Protein AF-A0A844EI24-F1 (afdb_monomer)

Structure (mmCIF, N/CA/C/O backbone):
data_AF-A0A844EI24-F1
#
_entry.id   AF-A0A844EI24-F1
#
loop_
_atom_site.group_PDB
_atom_site.id
_atom_site.type_symbol
_atom_site.label_atom_id
_atom_site.label_alt_id
_atom_site.label_comp_id
_atom_site.label_asym_id
_atom_site.label_entity_id
_atom_site.label_seq_id
_atom_site.pdbx_PDB_ins_code
_atom_site.Cartn_x
_atom_site.Cartn_y
_atom_site.Cartn_z
_atom_site.occupancy
_atom_site.B_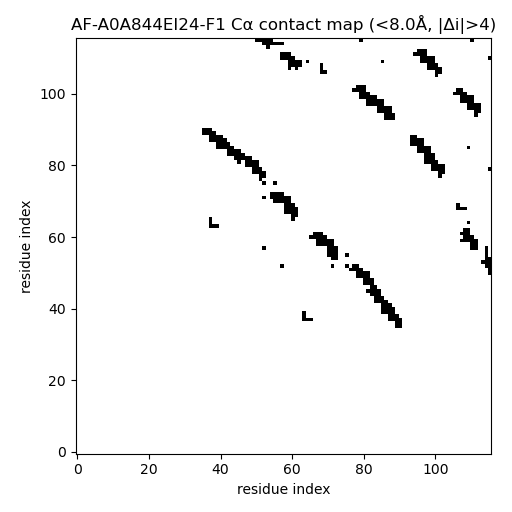iso_or_equiv
_atom_site.auth_seq_id
_atom_site.auth_comp_id
_atom_site.auth_asym_id
_atom_site.auth_atom_id
_atom_site.pdbx_PDB_model_num
ATOM 1 N N . MET A 1 1 ? 7.671 29.089 15.399 1.00 37.44 1 MET A N 1
ATOM 2 C CA . MET A 1 1 ? 7.236 27.784 14.845 1.00 37.44 1 MET A CA 1
ATOM 3 C C . MET A 1 1 ? 7.938 26.678 15.616 1.00 37.44 1 MET A C 1
ATOM 5 O O . MET A 1 1 ? 9.083 26.862 15.999 1.00 37.44 1 MET A O 1
ATOM 9 N N . LYS A 1 2 ? 7.191 25.633 15.980 1.00 35.28 2 LYS A N 1
ATOM 10 C CA . LYS A 1 2 ? 7.447 24.755 17.131 1.00 35.28 2 LYS A CA 1
ATOM 11 C C . LYS A 1 2 ? 8.621 23.788 16.916 1.00 35.28 2 LYS A C 1
ATOM 13 O O . LYS A 1 2 ? 8.745 23.168 15.867 1.00 35.28 2 LYS A O 1
ATOM 18 N N . LEU A 1 3 ? 9.436 23.710 17.966 1.00 32.59 3 LEU A N 1
ATOM 19 C CA . LEU A 1 3 ? 10.678 22.970 18.157 1.00 32.59 3 LEU A CA 1
ATOM 20 C C . LEU A 1 3 ? 10.366 21.569 18.713 1.00 32.59 3 LEU A C 1
ATOM 22 O O . LEU A 1 3 ? 9.876 21.459 19.833 1.00 32.59 3 LEU A O 1
ATOM 26 N N . ASN A 1 4 ? 10.666 20.506 17.961 1.00 43.28 4 ASN A N 1
ATOM 27 C CA . ASN A 1 4 ? 10.539 19.118 18.422 1.00 43.28 4 ASN A CA 1
ATOM 28 C C . ASN A 1 4 ? 11.916 18.448 18.462 1.00 43.28 4 ASN A C 1
ATOM 30 O O . ASN A 1 4 ? 12.310 17.762 17.522 1.00 43.28 4 ASN A O 1
ATOM 34 N N . GLN A 1 5 ? 12.628 18.619 19.574 1.00 37.06 5 GLN A N 1
ATOM 35 C CA . GLN A 1 5 ? 13.801 17.812 19.900 1.00 37.06 5 GLN A CA 1
ATOM 36 C C . GLN A 1 5 ? 13.962 17.729 21.420 1.00 37.06 5 GLN A C 1
ATOM 38 O O . GLN A 1 5 ? 14.692 18.509 22.012 1.00 37.06 5 GLN A O 1
ATOM 43 N N . PHE A 1 6 ? 13.295 16.768 22.057 1.00 37.06 6 PHE A N 1
ATOM 44 C CA . PHE A 1 6 ? 13.618 16.364 23.428 1.00 37.06 6 PHE A CA 1
ATOM 45 C C . PHE A 1 6 ? 13.577 14.843 23.542 1.00 37.06 6 PHE A C 1
ATOM 47 O O . PHE A 1 6 ? 12.695 14.240 24.139 1.00 37.06 6 PHE A O 1
ATOM 54 N N . LEU A 1 7 ? 14.585 14.235 22.919 1.00 44.44 7 LEU A N 1
ATOM 55 C CA . LEU A 1 7 ? 15.102 12.923 23.270 1.00 44.44 7 LEU A CA 1
ATOM 56 C C . LEU A 1 7 ? 16.398 13.155 24.051 1.00 44.44 7 LEU A C 1
ATOM 58 O O . LEU A 1 7 ? 17.469 13.073 23.458 1.00 44.44 7 LEU A O 1
ATOM 62 N N . ARG A 1 8 ? 16.316 13.511 25.339 1.00 36.62 8 ARG A N 1
ATOM 63 C CA . ARG A 1 8 ? 17.463 13.457 26.262 1.00 36.62 8 ARG A CA 1
ATOM 64 C C . ARG A 1 8 ? 17.000 13.152 27.680 1.00 36.62 8 ARG A C 1
ATOM 66 O O . ARG A 1 8 ? 16.613 14.027 28.441 1.00 36.62 8 ARG A O 1
ATOM 73 N N . THR A 1 9 ? 17.067 11.867 27.988 1.00 46.75 9 THR A N 1
ATOM 74 C CA . THR A 1 9 ? 17.397 11.301 29.292 1.00 46.75 9 THR A CA 1
ATOM 75 C C . THR A 1 9 ? 18.490 12.116 29.996 1.00 46.75 9 THR A C 1
ATOM 77 O O . THR A 1 9 ? 19.570 12.273 29.434 1.00 46.75 9 THR A O 1
ATOM 80 N N . ALA A 1 10 ? 18.228 12.597 31.210 1.00 42.69 10 ALA A N 1
ATOM 81 C CA . ALA A 1 10 ? 19.219 12.928 32.244 1.00 42.69 10 ALA A CA 1
ATOM 82 C C . ALA A 1 10 ? 18.420 13.232 33.523 1.00 42.69 10 ALA A C 1
ATOM 84 O O . ALA A 1 10 ? 17.567 14.109 33.516 1.00 42.69 1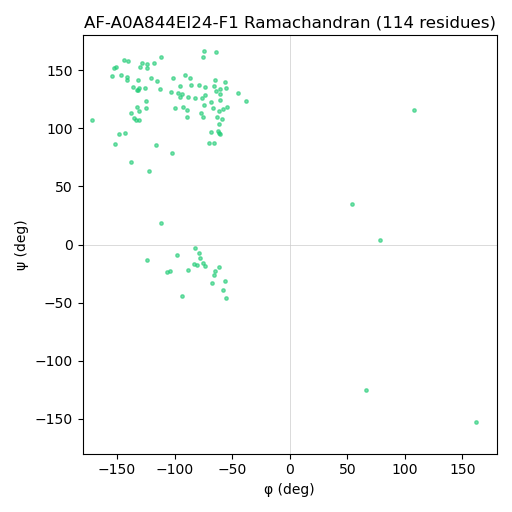0 ALA A O 1
ATOM 85 N N . LEU A 1 11 ? 18.426 12.359 34.523 1.00 39.97 11 LEU A N 1
ATOM 86 C CA . LEU A 1 11 ? 19.465 12.139 35.533 1.00 39.97 11 LEU A CA 1
ATOM 87 C C . LEU A 1 11 ? 18.957 12.688 36.872 1.00 39.97 11 LEU A C 1
ATOM 89 O O . LEU A 1 11 ? 18.679 13.869 37.040 1.00 39.97 11 LEU A O 1
ATOM 93 N N . VAL A 1 12 ? 18.802 11.734 37.781 1.00 47.00 12 VAL A N 1
ATOM 94 C CA . VAL A 1 12 ? 18.502 11.833 39.205 1.00 47.00 12 VAL A CA 1
ATOM 95 C C . VAL A 1 12 ? 19.352 12.906 39.889 1.00 47.00 12 VAL A C 1
ATOM 97 O O . VAL A 1 12 ? 20.575 12.871 39.800 1.00 47.00 12 VAL A O 1
ATOM 100 N N . ALA A 1 13 ? 18.704 13.786 40.652 1.00 42.50 13 ALA A N 1
ATOM 101 C CA . ALA A 1 13 ? 19.335 14.537 41.731 1.00 42.50 13 ALA A CA 1
ATOM 102 C C . ALA A 1 13 ? 18.460 14.410 42.986 1.00 42.50 13 ALA A C 1
ATOM 104 O O . ALA A 1 13 ? 17.362 14.958 43.064 1.00 42.50 13 ALA A O 1
ATOM 105 N N . CYS A 1 14 ? 18.950 13.620 43.941 1.00 37.16 14 CYS A N 1
ATOM 106 C CA . CYS A 1 14 ? 18.413 13.499 45.288 1.00 37.16 14 CYS A CA 1
ATOM 107 C C . CYS A 1 14 ? 18.652 14.803 46.062 1.00 37.16 14 CYS A C 1
ATOM 109 O O . CYS A 1 14 ? 19.799 15.192 46.262 1.00 37.16 14 CYS A O 1
ATOM 111 N N . ALA A 1 15 ? 17.588 15.421 46.569 1.00 48.22 15 ALA A N 1
ATOM 112 C CA . ALA A 1 15 ? 17.660 16.347 47.694 1.00 48.22 15 ALA A CA 1
ATOM 113 C C . ALA A 1 15 ? 16.475 16.055 48.620 1.00 48.22 15 ALA A C 1
ATOM 115 O O . ALA A 1 15 ? 15.314 16.186 48.236 1.00 48.22 15 ALA A O 1
ATOM 116 N N . ALA A 1 16 ? 16.794 15.562 49.814 1.00 47.03 16 ALA A N 1
ATOM 117 C CA . ALA A 1 16 ? 15.846 15.174 50.841 1.00 47.03 16 ALA A CA 1
ATOM 118 C C . ALA A 1 16 ? 15.217 16.407 51.502 1.00 47.03 16 ALA A C 1
ATOM 120 O O . ALA A 1 16 ? 15.935 17.261 52.017 1.00 47.03 16 ALA A O 1
ATOM 121 N N . VAL A 1 17 ? 13.886 16.442 51.573 1.00 51.22 17 VAL A N 1
ATOM 122 C CA . VAL A 1 17 ? 13.157 17.188 52.604 1.00 51.22 17 VAL A CA 1
ATOM 123 C C . VAL A 1 17 ? 12.045 16.278 53.119 1.00 51.22 17 VAL A C 1
ATOM 125 O O . VAL A 1 17 ? 11.084 15.978 52.414 1.00 51.22 17 VAL A O 1
ATOM 128 N N . PHE A 1 18 ? 12.211 15.795 54.350 1.00 45.31 18 PHE A N 1
ATOM 129 C CA . PHE A 1 18 ? 11.176 15.090 55.097 1.00 45.31 18 PHE A CA 1
ATOM 130 C C . PHE A 1 18 ? 10.040 16.069 55.414 1.00 45.31 18 PHE A C 1
ATOM 132 O O . PHE A 1 18 ? 10.235 17.028 56.155 1.00 45.31 18 PHE A O 1
ATOM 139 N N . THR A 1 19 ? 8.844 15.805 54.895 1.00 47.47 19 THR A N 1
ATOM 140 C CA . THR A 1 19 ? 7.589 16.337 55.441 1.00 47.47 19 THR A CA 1
ATOM 141 C C . THR A 1 19 ? 6.594 15.187 55.547 1.00 47.47 19 THR A C 1
ATOM 143 O O . THR A 1 19 ? 6.265 14.525 54.566 1.00 47.47 19 THR A O 1
ATOM 146 N N . ILE A 1 20 ? 6.169 14.902 56.778 1.00 49.72 20 ILE A N 1
ATOM 147 C CA . ILE A 1 20 ? 5.126 13.926 57.088 1.00 49.72 20 ILE A CA 1
ATOM 148 C C . ILE A 1 20 ?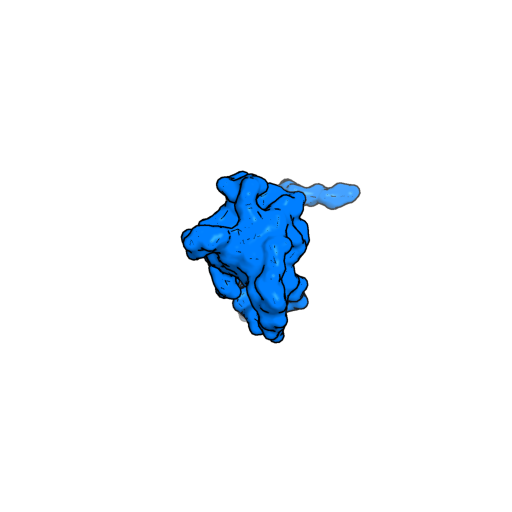 3.796 14.581 56.713 1.00 49.72 20 ILE A C 1
ATOM 150 O O . ILE A 1 20 ? 3.363 15.529 57.360 1.00 49.72 20 ILE A O 1
ATOM 154 N N . GLY A 1 21 ? 3.168 14.085 55.653 1.00 44.25 21 GLY A N 1
ATOM 155 C CA . GLY A 1 21 ? 1.842 14.499 55.216 1.00 44.25 21 GLY A CA 1
ATOM 156 C C . GLY A 1 21 ? 1.085 13.288 54.695 1.00 44.25 21 GLY A C 1
ATOM 157 O O . GLY A 1 21 ? 1.252 12.895 53.543 1.00 44.25 21 GLY A O 1
ATOM 158 N N . VAL A 1 22 ? 0.266 12.679 55.555 1.00 52.81 22 VAL A N 1
ATOM 159 C CA . VAL A 1 22 ? -0.728 11.678 55.155 1.00 52.81 22 VAL A CA 1
ATOM 160 C C . VAL A 1 22 ? -1.668 12.347 54.155 1.00 52.81 22 VAL A C 1
ATOM 162 O O . VAL A 1 22 ? -2.461 13.210 54.520 1.00 52.81 22 VAL A O 1
ATOM 165 N N . SER A 1 23 ? -1.564 11.977 52.883 1.00 48.09 23 SER A N 1
ATOM 166 C CA . SER A 1 23 ? -2.518 12.378 51.854 1.00 48.09 23 SER A CA 1
ATOM 167 C C . SER A 1 23 ? -2.842 11.172 50.983 1.00 48.09 23 SER A C 1
ATOM 169 O O . SER A 1 23 ? -1.990 10.344 50.668 1.00 48.09 23 SER A O 1
ATOM 171 N N . LEU A 1 24 ? -4.135 11.026 50.721 1.00 44.56 24 LEU A N 1
ATOM 172 C CA . LEU A 1 24 ? -4.771 9.837 50.190 1.00 44.56 24 LEU A CA 1
ATOM 173 C C . LEU A 1 24 ? -4.202 9.475 48.814 1.00 44.56 24 LEU A C 1
ATOM 175 O O . LEU A 1 24 ? -4.108 10.321 47.923 1.00 44.56 24 LEU A O 1
ATOM 179 N N . SER A 1 25 ? -3.882 8.196 48.623 1.00 46.09 25 SER A N 1
ATOM 180 C CA . SER A 1 25 ? -3.538 7.619 47.328 1.00 46.09 25 SER A CA 1
ATOM 181 C C . SER A 1 25 ? -4.759 7.656 46.407 1.00 46.09 25 SER A C 1
ATOM 183 O O . SER A 1 25 ? -5.538 6.710 46.307 1.00 46.09 25 SER A O 1
ATOM 185 N N . THR A 1 26 ? -4.936 8.771 45.702 1.00 42.84 26 THR A N 1
ATOM 186 C CA . THR A 1 26 ? -5.811 8.825 44.532 1.00 42.84 26 THR A CA 1
ATOM 187 C C . THR A 1 26 ? -5.159 7.989 43.433 1.00 42.84 26 THR A C 1
ATOM 189 O O . THR A 1 26 ? -4.244 8.420 42.734 1.00 42.84 26 THR A O 1
ATOM 192 N N . GLN A 1 27 ? -5.593 6.734 43.317 1.00 46.66 27 GLN A N 1
ATOM 193 C CA . GLN A 1 27 ? -5.261 5.878 42.187 1.00 46.66 27 GLN A CA 1
ATOM 194 C C . GLN A 1 27 ? -5.834 6.529 40.924 1.00 46.66 27 GLN A C 1
ATOM 196 O O . GLN A 1 27 ? -7.025 6.423 40.636 1.00 46.66 27 GLN A O 1
ATOM 201 N N . ALA A 1 28 ? -4.991 7.253 40.188 1.00 49.97 28 ALA A N 1
ATOM 202 C CA . ALA A 1 28 ? -5.351 7.768 38.878 1.00 49.97 28 ALA A CA 1
ATOM 203 C C . ALA A 1 28 ? -5.798 6.589 37.992 1.00 49.97 28 ALA A C 1
ATOM 205 O O . ALA A 1 28 ? -5.119 5.555 37.980 1.00 49.97 28 ALA A O 1
ATOM 206 N N . PRO A 1 29 ? -6.914 6.701 37.248 1.00 48.88 29 PRO A N 1
ATOM 207 C CA . PRO A 1 29 ? -7.305 5.660 36.315 1.00 48.88 29 PRO A CA 1
ATOM 208 C C . PRO A 1 29 ? -6.203 5.536 35.266 1.00 48.88 29 PRO A C 1
ATOM 210 O O . PRO A 1 29 ? -5.947 6.454 34.485 1.00 48.88 29 PRO A O 1
ATOM 213 N N . THR A 1 30 ? -5.529 4.390 35.250 1.00 48.06 30 THR A N 1
ATOM 214 C CA . THR A 1 30 ? -4.623 4.024 34.170 1.00 48.06 30 THR A CA 1
ATOM 215 C C . THR A 1 30 ? -5.480 3.746 32.941 1.00 48.06 30 THR A C 1
ATOM 217 O O . THR A 1 30 ? -5.903 2.621 32.675 1.00 48.06 30 THR A O 1
ATOM 220 N N . VAL A 1 31 ? -5.779 4.795 32.172 1.00 51.94 31 VAL A N 1
ATOM 221 C CA . VAL A 1 31 ? -6.277 4.636 30.807 1.00 51.94 31 VAL A CA 1
ATOM 222 C C . VAL A 1 31 ? -5.203 3.892 30.026 1.00 51.94 31 VAL A C 1
ATOM 224 O O . VAL A 1 31 ? -4.226 4.465 29.549 1.00 51.94 31 VAL A O 1
ATOM 227 N N . SER A 1 32 ? -5.360 2.573 29.944 1.00 54.22 32 SER A N 1
ATOM 228 C CA . SER A 1 32 ? -4.558 1.737 29.067 1.00 54.22 32 SER A CA 1
ATOM 229 C C . SER A 1 32 ? -4.823 2.218 27.649 1.00 54.22 32 SER A C 1
ATOM 231 O O . SER A 1 32 ? -5.895 1.979 27.091 1.00 54.22 32 SER A O 1
ATOM 233 N N . ALA A 1 33 ? -3.870 2.958 27.083 1.00 52.88 33 ALA A N 1
ATOM 234 C CA . ALA A 1 33 ? -3.915 3.378 25.696 1.00 52.88 33 ALA A CA 1
ATOM 235 C C . ALA A 1 33 ? -3.919 2.114 24.828 1.00 52.88 33 ALA A C 1
ATOM 237 O O . ALA A 1 33 ? -2.880 1.505 24.577 1.00 52.88 33 ALA A O 1
ATOM 238 N N . SER A 1 34 ? -5.111 1.674 24.419 1.00 60.78 34 SER A N 1
ATOM 239 C CA . SER A 1 34 ? -5.261 0.546 23.509 1.00 60.78 34 SER A CA 1
ATOM 240 C C . SER A 1 34 ? -4.604 0.936 22.191 1.00 60.78 34 SER A C 1
ATOM 242 O O . SER A 1 34 ? -5.077 1.833 21.489 1.00 60.78 34 SER A O 1
ATOM 244 N N . SER A 1 35 ? -3.471 0.302 21.882 1.00 68.31 35 SER A N 1
ATOM 245 C CA . SER A 1 35 ? -2.802 0.490 20.600 1.00 68.31 35 SER A CA 1
ATOM 246 C C . SER A 1 35 ? -3.781 0.117 19.493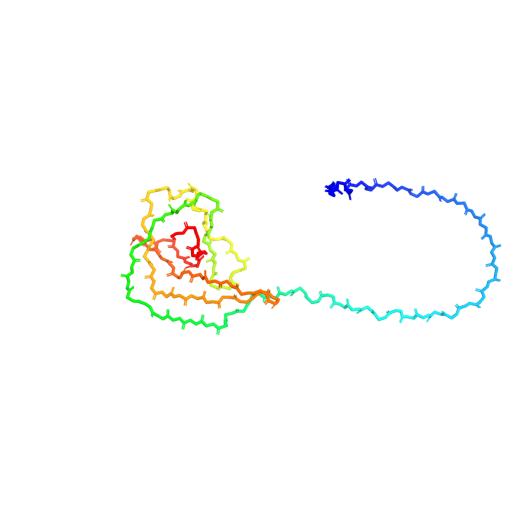 1.00 68.31 35 SER A C 1
ATOM 248 O O . SER A 1 35 ? -4.271 -1.016 19.417 1.00 68.31 35 SER A O 1
ATOM 250 N N . ALA A 1 36 ? -4.127 1.097 18.662 1.00 80.81 36 ALA A N 1
ATOM 251 C CA . ALA A 1 36 ? -5.112 0.893 17.624 1.00 80.81 36 ALA A CA 1
ATOM 252 C C . ALA A 1 36 ? -4.633 -0.197 16.658 1.00 80.81 36 ALA A C 1
ATOM 254 O O . ALA A 1 36 ? -3.562 -0.114 16.073 1.00 80.81 36 ALA A O 1
ATOM 255 N N . THR A 1 37 ? -5.437 -1.240 16.470 1.00 88.94 37 THR A N 1
ATOM 256 C CA . THR A 1 37 ? -5.131 -2.290 15.492 1.00 88.94 37 THR A CA 1
ATOM 257 C C . THR A 1 37 ? -5.747 -1.940 14.140 1.00 88.94 37 THR A C 1
ATOM 259 O O . THR A 1 37 ? -6.838 -1.367 14.077 1.00 88.94 37 THR A O 1
ATOM 262 N N . TYR A 1 38 ? -5.076 -2.314 13.049 1.00 92.50 38 TYR A N 1
ATOM 263 C CA . TYR A 1 38 ? -5.640 -2.208 1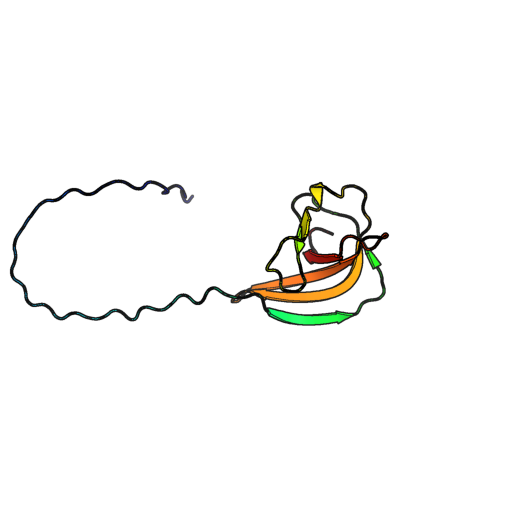1.706 1.00 92.50 38 TYR A CA 1
ATOM 264 C C . TYR A 1 38 ? -6.856 -3.123 11.548 1.00 92.50 38 TYR A C 1
ATOM 266 O O . TYR A 1 38 ? -6.820 -4.305 11.892 1.00 92.50 38 TYR A O 1
ATOM 274 N N . LYS A 1 39 ? -7.941 -2.580 10.997 1.00 93.88 39 LYS A N 1
ATOM 275 C CA . LYS A 1 39 ? -9.158 -3.330 10.671 1.00 93.88 39 LYS A CA 1
ATOM 276 C C . LYS A 1 39 ? -9.592 -3.023 9.246 1.00 93.88 39 LYS A C 1
ATOM 278 O O . LYS A 1 39 ? -9.643 -1.859 8.851 1.00 93.88 39 LYS A O 1
ATOM 283 N N . THR A 1 40 ? -9.947 -4.052 8.488 1.00 95.00 40 THR A N 1
ATOM 284 C CA . THR A 1 40 ? -10.574 -3.875 7.176 1.00 95.00 40 THR A CA 1
ATOM 285 C C . THR A 1 40 ? -12.014 -3.433 7.367 1.00 95.00 40 THR A C 1
ATOM 287 O O . THR A 1 40 ? -12.796 -4.141 7.992 1.00 95.00 40 THR A O 1
ATOM 290 N N . VAL A 1 41 ? -12.358 -2.257 6.843 1.00 94.88 41 VAL A N 1
ATOM 291 C CA . VAL A 1 41 ? -13.716 -1.697 6.950 1.00 94.88 41 VAL A CA 1
ATOM 292 C C . VAL A 1 41 ? -14.510 -1.817 5.658 1.00 94.88 41 VAL A C 1
ATOM 294 O O . VAL A 1 41 ? -15.732 -1.796 5.699 1.00 94.88 41 VAL A O 1
ATOM 297 N N . ALA A 1 42 ? -13.836 -1.940 4.515 1.00 95.25 42 ALA A N 1
ATOM 298 C CA . ALA A 1 42 ? -14.486 -2.204 3.239 1.00 95.25 42 ALA A CA 1
ATOM 299 C C . ALA A 1 42 ? -13.517 -2.905 2.290 1.00 95.25 42 ALA A C 1
ATOM 301 O O . ALA A 1 42 ? -12.322 -2.599 2.278 1.00 95.25 42 ALA A O 1
ATOM 302 N N . THR A 1 43 ? -14.047 -3.809 1.472 1.00 96.94 43 THR A N 1
ATOM 303 C CA . THR A 1 43 ? -13.334 -4.385 0.332 1.00 96.94 43 THR A CA 1
ATOM 304 C C . THR A 1 43 ? -14.236 -4.313 -0.887 1.00 96.94 43 THR A C 1
ATOM 306 O O . THR A 1 43 ? -15.403 -4.686 -0.820 1.00 96.94 43 THR A O 1
ATOM 309 N N . THR A 1 44 ? -13.692 -3.844 -2.002 1.00 97.44 44 THR A N 1
ATOM 310 C CA . THR A 1 44 ? -14.416 -3.737 -3.267 1.00 97.44 44 THR A CA 1
ATOM 311 C C . THR A 1 44 ? -13.567 -4.352 -4.361 1.00 97.44 44 THR A C 1
ATOM 313 O O . THR A 1 44 ? -12.482 -3.854 -4.667 1.00 97.44 44 THR A O 1
ATOM 316 N N . SER A 1 45 ? -14.047 -5.446 -4.941 1.00 97.19 45 SER A N 1
ATOM 317 C CA . SER A 1 45 ? -13.405 -6.075 -6.093 1.00 97.19 45 SER A CA 1
ATOM 318 C C . SER A 1 45 ? -13.449 -5.136 -7.295 1.00 97.19 45 SER A C 1
ATOM 320 O O . SER A 1 45 ? -14.433 -4.433 -7.516 1.00 97.19 45 SER A O 1
ATOM 322 N N . ILE A 1 46 ? -12.369 -5.114 -8.066 1.00 96.44 46 ILE A N 1
ATOM 323 C CA . ILE A 1 46 ? -12.255 -4.320 -9.288 1.00 96.44 46 ILE A CA 1
ATOM 324 C C . ILE A 1 46 ? -11.797 -5.220 -10.432 1.00 96.44 46 ILE A C 1
ATOM 326 O O . ILE A 1 46 ? -11.157 -6.250 -10.206 1.00 96.44 46 ILE A O 1
ATOM 330 N N . LYS A 1 47 ? -12.091 -4.818 -11.674 1.00 96.88 47 LYS A N 1
ATOM 331 C CA . LYS A 1 47 ? -11.447 -5.436 -12.839 1.00 96.88 47 LYS A CA 1
ATOM 332 C C . LYS A 1 47 ? -9.930 -5.317 -12.678 1.00 96.88 47 LYS A C 1
ATOM 334 O O . LYS A 1 47 ? -9.440 -4.284 -12.221 1.00 96.88 47 LYS A O 1
ATOM 339 N N . LYS A 1 48 ? -9.206 -6.380 -13.041 1.00 96.50 48 LYS A N 1
ATOM 340 C CA . LYS A 1 48 ? -7.745 -6.425 -12.940 1.00 96.50 48 LYS A CA 1
ATOM 341 C C . LYS A 1 48 ? -7.147 -5.229 -13.683 1.00 96.50 48 LYS A C 1
ATOM 343 O O . LYS A 1 48 ? -7.314 -5.129 -14.895 1.00 96.50 48 LYS A O 1
ATOM 348 N N . ALA A 1 49 ? -6.439 -4.366 -12.963 1.00 97.00 49 ALA A N 1
ATOM 349 C CA . ALA A 1 49 ? -5.855 -3.147 -13.512 1.00 97.00 49 ALA A CA 1
ATOM 350 C C . ALA A 1 49 ? -4.348 -3.081 -13.213 1.00 97.00 49 ALA A C 1
ATOM 352 O O . ALA A 1 49 ? -3.947 -3.375 -12.081 1.00 97.00 49 ALA A O 1
ATOM 353 N N . PRO A 1 50 ? -3.505 -2.735 -14.201 1.00 97.38 50 PRO A N 1
ATOM 354 C CA . PRO A 1 50 ? -2.075 -2.559 -13.992 1.00 97.38 50 PRO A CA 1
ATOM 355 C C . PRO A 1 50 ? -1.774 -1.195 -13.354 1.00 97.38 50 PRO A C 1
ATOM 357 O O . PRO A 1 50 ? -2.310 -0.171 -13.770 1.00 97.38 50 PRO A O 1
ATOM 360 N N . TYR A 1 51 ? -0.872 -1.184 -12.377 1.00 96.44 51 TYR A N 1
ATOM 361 C CA . TYR A 1 51 ? -0.354 0.013 -11.719 1.00 96.44 51 TYR A CA 1
ATOM 362 C C . TYR A 1 51 ? 1.176 -0.013 -11.672 1.00 96.44 51 TYR A C 1
ATOM 364 O O . TYR A 1 51 ? 1.792 -1.080 -11.626 1.00 96.44 51 TYR A O 1
ATOM 372 N N . HIS A 1 52 ? 1.793 1.165 -11.643 1.00 95.44 52 HIS A N 1
ATOM 373 C CA . HIS A 1 52 ? 3.242 1.337 -11.526 1.00 95.44 52 HIS A CA 1
ATOM 374 C C . HIS A 1 52 ? 3.543 2.217 -10.322 1.00 95.44 52 HIS A C 1
ATOM 376 O O . HIS A 1 52 ? 2.729 3.054 -9.947 1.00 95.44 52 HIS A O 1
ATOM 382 N N . LYS A 1 53 ? 4.713 2.049 -9.700 1.00 93.19 53 LYS A N 1
ATOM 383 C CA . LYS A 1 53 ? 5.054 2.874 -8.538 1.00 93.19 53 LYS A CA 1
ATOM 384 C C . LYS A 1 53 ? 5.076 4.363 -8.927 1.00 93.19 53 LYS A C 1
ATOM 386 O O . LYS A 1 53 ? 5.761 4.759 -9.864 1.00 93.19 53 LYS A O 1
ATOM 391 N N . LYS A 1 54 ? 4.374 5.190 -8.158 1.00 94.62 54 LYS A N 1
ATOM 392 C CA . LYS A 1 54 ? 4.460 6.660 -8.217 1.00 94.62 54 LYS A CA 1
ATOM 393 C C . LYS A 1 54 ? 5.551 7.202 -7.298 1.00 94.62 54 LYS A C 1
ATOM 395 O O . LYS A 1 54 ? 6.037 8.308 -7.488 1.00 94.62 54 LYS A O 1
ATOM 400 N N . SER A 1 55 ? 5.936 6.423 -6.285 1.00 94.31 55 SER A N 1
ATOM 401 C CA . SER A 1 55 ? 6.984 6.779 -5.329 1.00 94.31 55 SER A CA 1
ATOM 402 C C . SER A 1 55 ? 7.753 5.545 -4.863 1.00 94.31 55 SER A C 1
ATOM 404 O O . SER A 1 55 ? 7.186 4.467 -4.682 1.00 94.31 55 SER A O 1
ATOM 406 N N . SER A 1 56 ? 9.052 5.710 -4.608 1.00 93.62 56 SER A N 1
ATOM 407 C CA . SER A 1 56 ? 9.900 4.686 -3.986 1.00 93.62 56 SER A CA 1
ATOM 408 C C . SER A 1 56 ? 9.722 4.570 -2.471 1.00 93.62 56 SER A C 1
ATOM 410 O O . SER A 1 56 ? 10.228 3.613 -1.891 1.00 93.62 56 SER A O 1
ATOM 412 N N . ALA A 1 57 ? 9.033 5.522 -1.830 1.00 94.75 57 ALA A N 1
ATOM 413 C CA . ALA A 1 57 ? 8.797 5.513 -0.385 1.00 94.75 57 ALA A CA 1
ATOM 414 C C . ALA A 1 57 ? 7.729 4.491 0.044 1.00 94.75 57 ALA A C 1
ATOM 416 O O . ALA A 1 57 ? 7.629 4.156 1.222 1.00 94.75 57 ALA A O 1
ATOM 417 N N . GLY A 1 58 ? 6.927 3.994 -0.901 1.00 94.19 58 GLY A N 1
ATOM 418 C CA . GLY A 1 58 ? 5.875 3.033 -0.608 1.00 94.19 58 GLY A CA 1
ATOM 419 C C . GLY A 1 58 ? 6.379 1.619 -0.340 1.00 94.19 58 GLY A C 1
ATOM 420 O O . GLY A 1 58 ? 7.476 1.219 -0.735 1.00 94.19 58 GLY A O 1
ATOM 421 N N . ALA A 1 59 ? 5.521 0.832 0.300 1.00 97.25 59 ALA A N 1
ATOM 422 C CA . ALA A 1 59 ? 5.754 -0.574 0.579 1.00 97.25 59 ALA A CA 1
ATOM 423 C C . ALA A 1 59 ? 4.474 -1.390 0.388 1.00 97.25 59 ALA A C 1
ATOM 425 O O . ALA A 1 59 ? 3.360 -0.863 0.446 1.00 97.25 59 ALA A O 1
ATOM 426 N N . ILE A 1 60 ? 4.663 -2.686 0.171 1.00 97.50 60 ILE A N 1
ATOM 427 C CA . ILE A 1 60 ? 3.606 -3.688 0.150 1.00 97.50 60 ILE A CA 1
ATOM 428 C C . ILE A 1 60 ? 3.566 -4.343 1.518 1.00 97.50 60 ILE A C 1
ATOM 430 O O . ILE A 1 60 ? 4.593 -4.792 2.032 1.00 97.50 60 ILE A O 1
ATOM 434 N N . TYR A 1 61 ? 2.372 -4.415 2.083 1.00 98.00 61 TYR A N 1
ATOM 435 C CA . TYR A 1 61 ? 2.097 -5.055 3.359 1.00 98.00 61 TYR A CA 1
ATOM 436 C C . TYR A 1 61 ? 1.256 -6.313 3.169 1.00 98.00 61 TYR A C 1
ATOM 438 O O . TYR A 1 61 ? 0.585 -6.489 2.151 1.00 98.00 61 TYR A O 1
ATOM 446 N N . ASN A 1 62 ? 1.258 -7.187 4.171 1.00 97.12 62 ASN A N 1
ATOM 447 C CA . ASN A 1 62 ? 0.289 -8.274 4.252 1.00 97.12 62 ASN A CA 1
ATOM 448 C C . ASN A 1 62 ? -1.143 -7.724 4.411 1.00 97.12 62 ASN A C 1
ATOM 450 O O . ASN A 1 62 ? -1.343 -6.564 4.763 1.00 97.12 62 ASN A O 1
ATOM 454 N N . ALA A 1 63 ? -2.154 -8.570 4.199 1.00 93.94 63 ALA A N 1
ATOM 455 C CA . ALA A 1 63 ? -3.561 -8.156 4.245 1.00 93.94 63 ALA A CA 1
ATOM 456 C C . ALA A 1 63 ? -3.977 -7.491 5.575 1.00 93.94 63 ALA A C 1
ATOM 458 O O . ALA A 1 63 ? -4.818 -6.598 5.572 1.00 93.94 63 ALA A O 1
ATOM 459 N N . SER A 1 64 ? -3.365 -7.890 6.694 1.00 92.38 64 SER A N 1
ATOM 460 C CA . SER A 1 64 ? -3.623 -7.321 8.025 1.00 92.38 64 SER A CA 1
ATOM 461 C C . SER A 1 64 ? -2.866 -6.018 8.308 1.00 92.38 64 SER A C 1
ATOM 463 O O . SER A 1 64 ? -3.033 -5.454 9.383 1.00 92.38 64 SER A O 1
ATOM 465 N N . HIS A 1 65 ? -2.016 -5.550 7.387 1.00 94.50 65 HIS A N 1
ATOM 466 C CA . HIS A 1 65 ? -1.173 -4.361 7.553 1.00 94.50 65 HIS A CA 1
ATOM 467 C C . HIS A 1 65 ? -0.288 -4.394 8.820 1.00 94.50 65 HIS A C 1
ATOM 469 O O . HIS A 1 65 ? -0.026 -3.376 9.458 1.00 94.50 65 HIS A O 1
ATOM 475 N N . THR A 1 66 ? 0.186 -5.586 9.189 1.00 93.06 66 THR A N 1
ATOM 476 C CA . THR A 1 66 ? 1.060 -5.812 10.355 1.00 93.06 66 THR A CA 1
ATOM 477 C C . THR A 1 66 ? 2.505 -6.096 9.967 1.00 93.06 66 THR A C 1
ATOM 479 O O . THR A 1 66 ? 3.410 -5.875 10.766 1.00 93.06 66 THR A O 1
ATOM 482 N N . LYS A 1 67 ? 2.743 -6.583 8.743 1.00 94.69 67 LYS A N 1
ATOM 483 C CA . LYS A 1 67 ? 4.073 -6.960 8.255 1.00 94.69 67 LYS A CA 1
ATOM 484 C C . LYS A 1 67 ? 4.317 -6.388 6.870 1.00 94.69 67 LYS A C 1
ATOM 486 O O . LYS A 1 67 ? 3.479 -6.518 5.976 1.00 94.69 67 LYS A O 1
ATOM 491 N N . LYS A 1 68 ? 5.492 -5.788 6.694 1.00 97.25 68 LYS A N 1
ATOM 492 C CA . LYS A 1 68 ? 5.986 -5.357 5.389 1.00 97.25 68 LYS A CA 1
ATOM 493 C C . LYS A 1 68 ? 6.485 -6.579 4.617 1.00 97.25 68 LYS A C 1
ATOM 495 O O . LYS A 1 68 ? 7.320 -7.317 5.124 1.00 97.25 68 LYS A O 1
ATOM 500 N N . VAL A 1 69 ? 5.971 -6.768 3.408 1.00 97.38 69 VAL A N 1
ATOM 501 C CA . VAL A 1 69 ? 6.329 -7.867 2.498 1.00 97.38 69 VAL A CA 1
ATOM 502 C C . VAL A 1 69 ? 7.438 -7.430 1.543 1.00 97.38 69 VAL A C 1
ATOM 504 O O . VAL A 1 69 ? 8.395 -8.163 1.331 1.00 97.38 69 VAL A O 1
ATOM 507 N N . ALA A 1 70 ? 7.331 -6.223 0.981 1.00 96.38 70 ALA A N 1
ATOM 508 C CA . ALA A 1 70 ? 8.291 -5.698 0.013 1.00 96.38 70 ALA A CA 1
ATOM 509 C C . ALA A 1 70 ? 8.342 -4.165 0.044 1.00 96.38 70 ALA A C 1
ATOM 511 O O . ALA A 1 70 ? 7.346 -3.510 0.348 1.00 96.38 70 ALA A O 1
ATOM 512 N N . ASN A 1 71 ? 9.486 -3.573 -0.308 1.00 97.00 71 ASN A N 1
ATOM 513 C CA . ASN A 1 71 ? 9.601 -2.125 -0.520 1.00 97.00 71 ASN A CA 1
ATOM 514 C C . ASN A 1 71 ? 9.425 -1.821 -2.011 1.00 97.00 71 ASN A C 1
ATOM 516 O O . ASN A 1 71 ? 10.069 -2.461 -2.833 1.00 97.00 71 ASN A O 1
ATOM 520 N N . LEU A 1 72 ? 8.660 -0.797 -2.396 1.00 95.50 72 LEU A N 1
ATOM 521 C CA . LEU A 1 72 ? 8.528 -0.440 -3.820 1.00 95.50 72 LEU A CA 1
ATOM 522 C C . LEU A 1 72 ? 9.855 0.037 -4.434 1.00 95.50 72 LEU A C 1
ATOM 524 O O . LEU A 1 72 ? 10.051 -0.056 -5.645 1.00 95.50 72 LEU A O 1
ATOM 528 N N . LYS A 1 73 ? 10.799 0.518 -3.611 1.00 96.25 73 LYS A N 1
ATOM 529 C CA . LYS A 1 73 ? 12.146 0.901 -4.059 1.00 96.25 73 LYS A CA 1
ATOM 530 C C . LYS A 1 73 ? 12.895 -0.254 -4.735 1.00 96.25 73 LYS A C 1
ATOM 532 O O . LYS A 1 73 ? 13.554 -0.003 -5.737 1.00 96.25 73 LYS A O 1
ATOM 537 N N . THR A 1 74 ? 12.767 -1.485 -4.233 1.00 96.56 74 THR A N 1
ATOM 538 C CA . THR A 1 74 ? 13.474 -2.664 -4.773 1.00 96.56 74 THR A CA 1
ATOM 539 C C . THR A 1 74 ? 12.824 -3.226 -6.039 1.00 96.56 74 THR A C 1
ATOM 541 O O . THR A 1 74 ? 13.399 -4.096 -6.679 1.00 96.56 74 THR A O 1
ATOM 544 N N . TYR A 1 75 ? 11.648 -2.716 -6.420 1.00 94.88 75 TYR A N 1
ATOM 545 C CA . TYR A 1 75 ? 10.868 -3.154 -7.580 1.00 94.88 75 TYR A CA 1
ATOM 546 C C . TYR A 1 75 ? 10.610 -1.986 -8.549 1.00 94.88 75 TYR A C 1
ATOM 548 O O . TYR A 1 75 ? 9.465 -1.561 -8.726 1.00 94.88 75 TYR A O 1
ATOM 556 N N . PRO A 1 76 ? 11.662 -1.390 -9.147 1.00 93.38 76 PRO A N 1
ATOM 557 C CA . PRO A 1 76 ? 11.527 -0.146 -9.893 1.00 93.38 76 PRO A CA 1
ATOM 558 C C . PRO A 1 76 ? 10.722 -0.251 -11.187 1.00 93.38 76 PRO A C 1
ATOM 560 O O . PRO A 1 76 ? 10.019 0.700 -11.515 1.00 93.38 76 PRO A O 1
ATOM 563 N N . TYR A 1 77 ? 10.788 -1.396 -11.863 1.00 95.06 77 TYR A N 1
ATOM 564 C CA . TYR A 1 77 ? 10.153 -1.638 -13.164 1.00 95.06 77 TYR A CA 1
ATOM 565 C C . TYR A 1 77 ? 8.997 -2.642 -13.072 1.00 95.06 77 TYR A C 1
ATOM 567 O O . TYR A 1 77 ? 8.613 -3.264 -14.056 1.00 95.06 77 TYR A O 1
ATOM 575 N N . THR A 1 78 ? 8.467 -2.867 -11.869 1.00 96.62 78 THR A N 1
ATOM 576 C CA . THR A 1 78 ? 7.417 -3.863 -11.650 1.00 96.62 78 THR A CA 1
ATOM 577 C C . THR A 1 78 ? 6.035 -3.263 -11.861 1.00 96.62 78 THR A C 1
ATOM 579 O O . THR A 1 78 ? 5.665 -2.284 -11.212 1.00 96.62 78 THR A O 1
ATOM 582 N N . THR A 1 79 ? 5.248 -3.912 -12.717 1.00 97.25 79 THR A N 1
ATOM 583 C CA . THR A 1 79 ? 3.808 -3.682 -12.828 1.00 97.25 79 THR A CA 1
ATOM 584 C C . THR A 1 79 ? 3.068 -4.465 -11.744 1.00 97.25 79 THR A C 1
ATOM 586 O O . THR A 1 79 ? 3.213 -5.685 -11.611 1.00 97.25 79 THR A O 1
ATOM 589 N N . TRP A 1 80 ? 2.251 -3.756 -10.974 1.00 97.38 80 TRP A N 1
ATOM 590 C CA . TRP A 1 80 ? 1.406 -4.287 -9.915 1.00 97.38 80 TRP A CA 1
ATOM 591 C C . TRP A 1 80 ? -0.021 -4.442 -10.426 1.00 97.38 80 TRP A C 1
ATOM 593 O O . TRP A 1 80 ? -0.674 -3.462 -10.770 1.00 97.38 80 TRP A O 1
ATOM 603 N N . TYR A 1 81 ? -0.531 -5.666 -10.456 1.00 98.06 81 TYR A N 1
ATOM 604 C CA . TYR A 1 81 ? -1.902 -5.933 -10.875 1.00 98.06 81 TYR A CA 1
ATOM 605 C C . TYR A 1 81 ? -2.833 -5.847 -9.674 1.00 98.06 81 TYR A C 1
ATOM 607 O O . TYR A 1 81 ? -2.796 -6.714 -8.797 1.00 98.06 81 TYR A O 1
ATOM 615 N N . ALA A 1 82 ? -3.659 -4.804 -9.631 1.00 97.88 82 ALA A N 1
ATOM 616 C CA . ALA A 1 82 ? -4.655 -4.630 -8.590 1.00 97.88 82 ALA A CA 1
ATOM 617 C C . ALA A 1 82 ? -5.951 -5.367 -8.935 1.00 97.88 82 ALA A C 1
ATOM 619 O O . ALA A 1 82 ? -6.433 -5.283 -10.066 1.00 97.88 82 ALA A O 1
ATOM 620 N N . THR A 1 83 ? -6.539 -6.048 -7.952 1.00 97.75 83 THR A N 1
ATOM 621 C CA . THR A 1 83 ? -7.814 -6.778 -8.115 1.00 9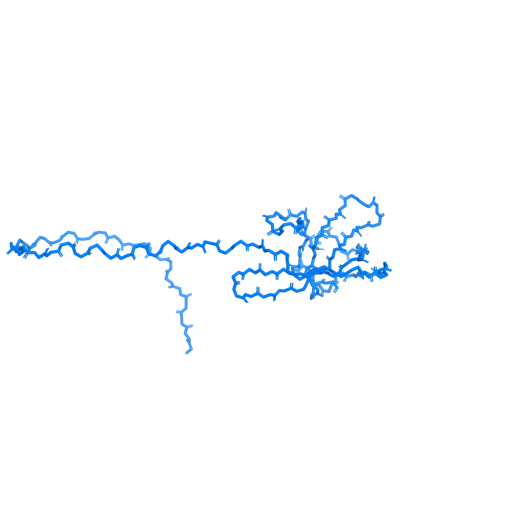7.75 83 THR A CA 1
ATOM 622 C C . THR A 1 83 ? -8.886 -6.346 -7.122 1.00 97.75 83 THR A C 1
ATOM 624 O O . THR A 1 83 ? -10.054 -6.689 -7.284 1.00 97.75 83 THR A O 1
ATOM 627 N N . ALA A 1 84 ? -8.516 -5.598 -6.082 1.00 97.75 84 ALA A N 1
ATOM 628 C CA . ALA A 1 84 ? -9.466 -5.045 -5.129 1.00 97.75 84 ALA A CA 1
ATOM 629 C C . ALA A 1 84 ? -8.962 -3.733 -4.524 1.00 97.75 84 ALA A C 1
ATOM 631 O O . ALA A 1 84 ? -7.758 -3.507 -4.383 1.00 97.75 84 ALA A O 1
ATOM 632 N N . LYS A 1 85 ? -9.912 -2.898 -4.121 1.00 97.75 85 LYS A N 1
ATOM 633 C CA . LYS A 1 85 ? -9.751 -1.747 -3.235 1.00 97.75 85 LYS A CA 1
ATOM 634 C C . LYS A 1 85 ? -10.051 -2.200 -1.808 1.00 97.75 85 LYS A C 1
ATOM 636 O O . LYS A 1 85 ? -11.081 -2.824 -1.577 1.00 97.75 85 LYS A O 1
ATOM 641 N N . VAL A 1 86 ? -9.167 -1.902 -0.865 1.00 97.75 86 VAL A N 1
ATOM 642 C CA . VAL A 1 86 ? -9.300 -2.269 0.549 1.00 97.75 86 VAL A CA 1
ATOM 643 C C . VAL A 1 86 ? -9.195 -1.003 1.381 1.00 97.75 86 VAL A C 1
ATOM 645 O O . VAL A 1 86 ? -8.161 -0.340 1.373 1.00 97.75 86 VAL A O 1
ATOM 648 N N . THR A 1 87 ? -10.246 -0.660 2.112 1.00 97.44 87 THR A N 1
ATOM 649 C CA . THR A 1 87 ? -10.200 0.446 3.068 1.00 97.44 87 THR A CA 1
ATOM 650 C C . THR A 1 87 ? -9.839 -0.118 4.432 1.00 97.44 87 THR A C 1
ATOM 652 O O . THR A 1 87 ? -10.582 -0.926 4.995 1.00 97.44 87 THR A O 1
ATOM 655 N N . LEU A 1 88 ? -8.703 0.318 4.968 1.00 95.88 88 LEU A N 1
ATOM 656 C CA . LEU A 1 88 ? -8.255 -0.018 6.312 1.00 95.88 88 LEU A CA 1
ATOM 657 C C . LEU A 1 88 ? -8.527 1.138 7.267 1.00 95.88 88 LEU A C 1
ATOM 659 O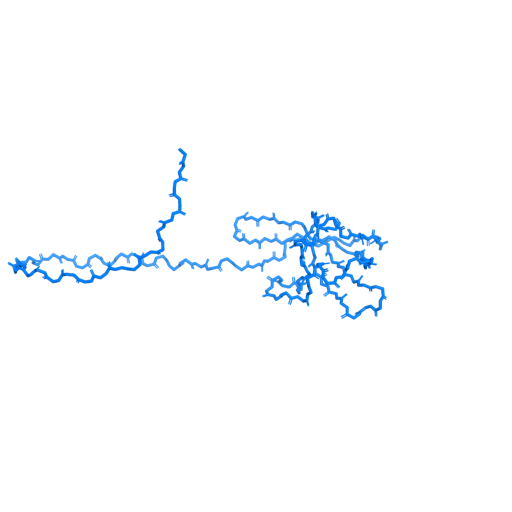 O . 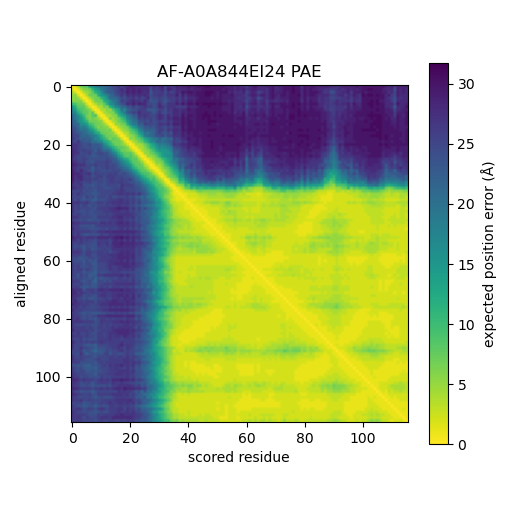LEU A 1 88 ? -8.382 2.302 6.896 1.00 95.88 88 LEU A O 1
ATOM 663 N N . LYS A 1 89 ? -8.892 0.807 8.503 1.00 94.81 89 LYS A N 1
ATOM 664 C CA . LYS A 1 89 ? -9.039 1.735 9.623 1.00 94.81 89 LYS A CA 1
ATOM 665 C C . LYS A 1 89 ? -7.969 1.449 10.670 1.00 94.81 89 LYS A C 1
ATOM 667 O O . LYS A 1 89 ? -7.781 0.295 11.042 1.00 94.81 89 LYS A O 1
ATOM 672 N N . HIS A 1 90 ? -7.321 2.496 11.162 1.00 93.06 90 HIS A N 1
ATOM 673 C CA . HIS A 1 90 ? -6.388 2.454 12.283 1.00 93.06 90 HIS A CA 1
ATOM 674 C C . HIS A 1 90 ? -6.722 3.607 13.229 1.00 93.06 90 HIS A C 1
ATOM 676 O O . HIS A 1 90 ? -6.513 4.778 12.909 1.00 93.06 90 HIS A O 1
ATOM 682 N N . GLY A 1 91 ? -7.310 3.274 14.376 1.00 89.81 91 GLY A N 1
ATOM 683 C CA . GLY A 1 91 ? -7.853 4.265 15.303 1.00 89.81 91 GLY A CA 1
ATOM 684 C C . GLY A 1 91 ? -9.035 4.985 14.661 1.00 89.81 91 GLY A C 1
ATOM 685 O O . GLY A 1 91 ? -9.970 4.341 14.186 1.00 89.81 91 GLY A O 1
ATOM 686 N N . SER A 1 92 ? -8.994 6.312 14.606 1.00 90.19 92 SER A N 1
ATOM 687 C CA . SER A 1 92 ? -9.991 7.143 13.915 1.00 90.19 92 SER A CA 1
ATOM 688 C C . SER A 1 92 ? -9.733 7.287 12.408 1.00 90.19 92 SER A C 1
ATOM 690 O O . SER A 1 92 ? -10.648 7.640 11.664 1.00 90.19 92 SER A O 1
ATOM 692 N N . SER A 1 93 ? -8.526 6.968 11.936 1.00 92.50 93 SER A N 1
ATOM 693 C CA . SER A 1 93 ? -8.103 7.203 10.553 1.00 92.50 93 SER A CA 1
ATOM 694 C C . SER A 1 93 ? -8.489 6.058 9.624 1.00 92.50 93 SER A C 1
ATOM 696 O O . SER A 1 93 ? -8.401 4.887 9.994 1.00 92.50 93 SER A O 1
ATOM 698 N N . LYS A 1 94 ? -8.867 6.393 8.386 1.00 95.12 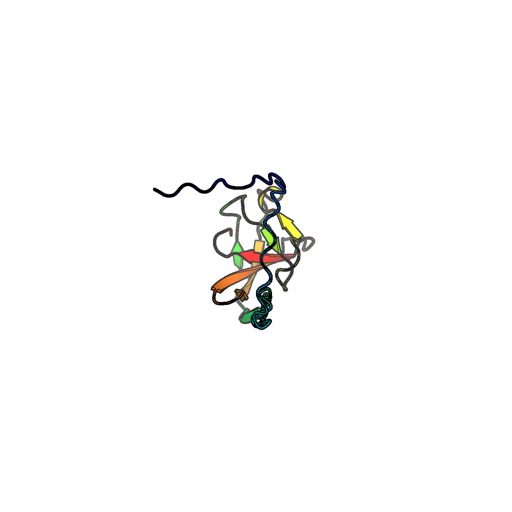94 LYS A N 1
ATOM 699 C CA . LYS A 1 94 ? -9.114 5.438 7.298 1.00 95.12 94 LYS A CA 1
ATOM 700 C C . LYS A 1 94 ? -8.183 5.724 6.123 1.00 95.12 94 LYS A C 1
ATOM 702 O O . LYS A 1 94 ? -7.926 6.882 5.808 1.00 95.12 94 LYS A O 1
ATOM 707 N N . ALA A 1 95 ? -7.722 4.679 5.448 1.00 95.69 95 ALA A N 1
ATOM 708 C CA . ALA A 1 95 ? -6.915 4.796 4.241 1.00 95.69 95 ALA A CA 1
ATOM 709 C C . ALA A 1 95 ? -7.299 3.723 3.218 1.00 95.69 95 ALA A C 1
ATOM 711 O O . ALA A 1 95 ? -7.642 2.596 3.573 1.00 95.69 95 ALA A O 1
ATOM 712 N N . LEU A 1 96 ? -7.245 4.098 1.939 1.00 97.69 96 LEU A N 1
ATOM 713 C CA . LEU A 1 96 ? -7.552 3.226 0.812 1.00 97.69 96 LEU A CA 1
ATOM 714 C C . LEU A 1 96 ? -6.271 2.598 0.253 1.00 97.69 96 LEU A C 1
ATOM 716 O O . LEU A 1 96 ? -5.329 3.293 -0.131 1.00 97.69 96 LEU A O 1
ATOM 720 N N . TYR A 1 97 ? -6.281 1.279 0.155 1.00 97.94 97 TYR A N 1
ATOM 721 C CA . TYR A 1 97 ? -5.213 0.448 -0.373 1.00 97.94 97 TYR A CA 1
ATOM 722 C C . TYR A 1 97 ? -5.693 -0.315 -1.605 1.00 97.94 97 TYR A C 1
ATOM 724 O O . TYR A 1 97 ? -6.883 -0.589 -1.763 1.00 97.94 97 TYR A O 1
ATOM 732 N N . TYR A 1 98 ? -4.755 -0.709 -2.455 1.00 98.19 98 TYR A N 1
ATOM 733 C CA . TYR A 1 98 ? -4.987 -1.674 -3.519 1.00 98.19 98 TYR A CA 1
ATOM 734 C C . TYR A 1 98 ? -4.414 -3.026 -3.122 1.00 98.19 98 TYR A C 1
ATOM 736 O O . TYR A 1 98 ? -3.258 -3.110 -2.710 1.00 98.19 98 TYR A O 1
ATOM 744 N N . LYS A 1 99 ? -5.207 -4.088 -3.278 1.00 98.06 99 LYS A N 1
ATOM 745 C CA . LYS A 1 99 ? -4.715 -5.465 -3.226 1.00 98.06 99 LYS A CA 1
ATOM 746 C C . LYS A 1 99 ? -4.022 -5.768 -4.547 1.00 98.06 99 LYS A C 1
ATOM 748 O O . LYS A 1 99 ? -4.694 -5.809 -5.576 1.00 98.06 99 LYS A O 1
ATOM 753 N N . VAL A 1 100 ? -2.709 -5.963 -4.499 1.00 97.94 100 VAL A N 1
ATOM 754 C CA . VAL A 1 100 ? -1.834 -6.086 -5.666 1.00 97.94 100 VAL A CA 1
ATOM 755 C C . VAL A 1 100 ? -1.039 -7.386 -5.670 1.00 97.94 100 VAL A C 1
ATOM 757 O O . VAL A 1 100 ? -0.754 -7.971 -4.621 1.00 97.94 100 VAL A O 1
ATOM 760 N N . LYS A 1 101 ? -0.647 -7.810 -6.870 1.00 97.88 101 LYS A N 1
ATOM 761 C CA . LYS A 1 101 ? 0.256 -8.935 -7.135 1.00 97.88 101 LYS A CA 1
ATOM 762 C C . LYS A 1 101 ? 1.172 -8.573 -8.311 1.00 97.88 101 LYS A C 1
ATOM 764 O O . LYS A 1 101 ? 0.716 -7.914 -9.246 1.00 97.88 101 LYS A O 1
ATOM 769 N N . ASN A 1 102 ? 2.446 -8.959 -8.276 1.00 96.94 102 ASN A N 1
ATOM 770 C CA . ASN A 1 102 ? 3.332 -8.824 -9.440 1.00 96.94 102 ASN A CA 1
ATOM 771 C C . ASN A 1 102 ? 3.007 -9.884 -10.513 1.00 96.94 102 ASN A C 1
ATOM 773 O O . ASN A 1 102 ? 2.300 -10.851 -10.244 1.00 96.94 102 ASN A O 1
ATOM 777 N N . ALA A 1 103 ? 3.537 -9.729 -11.729 1.00 94.69 103 ALA A N 1
ATOM 778 C CA . ALA A 1 103 ? 3.248 -10.641 -12.844 1.00 94.69 103 ALA A CA 1
ATOM 779 C C . ALA A 1 103 ? 3.544 -12.121 -12.523 1.00 94.69 103 ALA A C 1
ATOM 781 O O . ALA A 1 103 ? 2.703 -12.980 -12.768 1.00 94.69 103 ALA A O 1
ATOM 782 N N . SER A 1 104 ? 4.708 -12.407 -11.925 1.00 93.69 104 SER A N 1
ATOM 783 C CA . SER A 1 104 ? 5.109 -13.771 -11.545 1.00 93.69 104 SER A CA 1
ATOM 784 C C . SER A 1 104 ? 4.352 -14.311 -10.333 1.00 93.69 104 SER A C 1
ATOM 786 O O . SER A 1 104 ? 4.329 -15.510 -10.082 1.00 93.69 104 SER A O 1
ATOM 788 N N . GLY A 1 105 ? 3.738 -13.428 -9.551 1.00 93.81 105 GLY A N 1
ATOM 789 C CA . GLY A 1 105 ? 3.008 -13.783 -8.353 1.00 93.81 105 GLY A CA 1
ATOM 790 C C . GLY A 1 105 ? 3.817 -14.073 -7.105 1.00 93.81 105 GLY A C 1
ATOM 791 O O . GLY A 1 105 ? 3.211 -14.398 -6.086 1.00 93.81 105 GLY A O 1
ATOM 792 N N . SER A 1 106 ? 5.136 -13.914 -7.164 1.00 94.94 106 SER A N 1
ATOM 793 C CA . SER A 1 106 ? 6.025 -14.081 -6.015 1.00 94.94 106 SER A CA 1
ATOM 794 C C . SER A 1 106 ? 5.803 -13.036 -4.920 1.00 94.94 106 SER A C 1
ATOM 796 O O . SER A 1 106 ? 6.069 -13.308 -3.753 1.00 94.94 106 SER A O 1
ATOM 798 N N . VAL A 1 107 ? 5.299 -11.848 -5.272 1.00 97.06 107 VAL A N 1
ATOM 799 C CA . VAL A 1 107 ? 5.024 -10.765 -4.321 1.00 97.06 107 VAL A CA 1
ATOM 800 C C . VAL A 1 107 ? 3.573 -10.337 -4.446 1.00 97.06 107 VAL A C 1
ATOM 802 O O . VAL A 1 107 ? 3.104 -9.936 -5.514 1.00 97.06 107 VAL A O 1
ATOM 805 N N . SER A 1 108 ? 2.857 -10.388 -3.326 1.00 97.50 108 SER A N 1
ATOM 806 C CA . SER A 1 108 ? 1.478 -9.924 -3.232 1.00 97.50 108 SER A CA 1
ATOM 807 C C . SER A 1 108 ? 1.198 -9.288 -1.878 1.00 97.50 108 SER A C 1
ATOM 809 O O . SER A 1 108 ? 1.912 -9.519 -0.901 1.00 97.50 108 SER A O 1
ATOM 811 N N . GLY A 1 109 ? 0.159 -8.464 -1.828 1.00 97.62 109 GLY A N 1
ATOM 812 C CA . GLY A 1 109 ? -0.248 -7.801 -0.602 1.00 97.62 109 GLY A CA 1
ATOM 813 C C . GLY A 1 109 ? -1.135 -6.601 -0.868 1.00 97.62 109 GLY A C 1
ATOM 814 O O . GLY A 1 109 ? -1.836 -6.540 -1.877 1.00 97.62 109 GLY A O 1
ATOM 815 N N . ILE A 1 110 ? -1.102 -5.646 0.049 1.00 98.00 110 ILE A N 1
ATOM 816 C CA . ILE A 1 110 ? -1.797 -4.370 -0.062 1.00 98.00 110 ILE A CA 1
ATOM 817 C C . ILE A 1 110 ? -0.791 -3.223 -0.121 1.00 98.00 110 ILE A C 1
ATOM 819 O O . ILE A 1 110 ? 0.222 -3.230 0.577 1.00 98.00 110 ILE A O 1
ATOM 823 N N . VAL A 1 111 ? -1.076 -2.229 -0.953 1.00 97.62 111 VAL A N 1
ATOM 824 C CA . VAL A 1 111 ? -0.246 -1.033 -1.130 1.00 97.62 111 VAL A CA 1
ATOM 825 C C . VAL A 1 111 ? -1.115 0.210 -1.068 1.00 97.62 111 VAL A C 1
ATOM 827 O O . VAL A 1 111 ? -2.251 0.205 -1.542 1.00 97.62 111 VAL A O 1
ATOM 830 N N . TRP A 1 112 ? -0.613 1.274 -0.448 1.00 97.50 112 TRP A N 1
ATOM 831 C CA . TRP A 1 112 ? -1.370 2.515 -0.342 1.00 97.50 112 TRP A CA 1
ATOM 832 C C . TRP A 1 112 ? -1.581 3.138 -1.725 1.00 97.50 112 TRP A C 1
ATOM 834 O O . TRP A 1 112 ? -0.646 3.214 -2.525 1.00 97.50 112 TRP A O 1
ATOM 844 N N . ASN A 1 113 ? -2.798 3.610 -1.999 1.00 95.88 113 ASN A N 1
ATOM 845 C CA . ASN A 1 113 ? -3.190 4.075 -3.333 1.00 95.88 113 ASN A CA 1
ATOM 846 C C . ASN A 1 113 ? -2.373 5.263 -3.873 1.00 95.88 113 ASN A C 1
ATOM 848 O O . ASN A 1 113 ? -2.391 5.508 -5.073 1.00 95.88 113 ASN A O 1
ATOM 852 N N . LYS A 1 114 ? -1.683 6.016 -3.008 1.00 96.06 114 LYS A N 1
ATOM 853 C CA . LYS A 1 114 ? -0.871 7.169 -3.414 1.00 96.06 114 LYS A CA 1
ATOM 854 C C . LYS A 1 114 ? 0.494 6.759 -3.959 1.00 96.06 114 LYS A C 1
ATOM 856 O O . LYS A 1 114 ? 1.146 7.562 -4.616 1.00 96.06 114 LYS A O 1
ATOM 861 N N . TYR A 1 115 ? 0.934 5.533 -3.680 1.00 95.62 115 TYR A N 1
ATOM 862 C CA . TYR A 1 115 ? 2.251 5.047 -4.085 1.00 95.62 115 TYR A CA 1
ATOM 863 C C . TYR A 1 115 ? 2.241 4.216 -5.365 1.00 95.62 115 TYR A C 1
ATOM 865 O O . TYR A 1 115 ? 3.322 3.935 -5.884 1.00 95.62 115 TYR A O 1
ATOM 873 N N . VAL A 1 116 ? 1.064 3.857 -5.882 1.00 91.56 116 VAL A N 1
ATOM 874 C CA . VAL A 1 116 ? 0.874 3.107 -7.133 1.00 91.56 116 VAL A CA 1
ATOM 875 C C . VAL A 1 116 ? -0.179 3.751 -8.025 1.00 91.56 116 VAL A C 1
ATOM 877 O O . VAL A 1 116 ? -0.999 4.553 -7.521 1.00 91.56 116 VAL A O 1
#

pLDDT: mean 80.6, std 23.2, range [32.59, 98.19]

Nearest PDB structures (foldseek):
  2hzm-assembly4_G  TM=5.122E-01  e=5.017E+00  Saccharomyces cerevisiae
  5oqm-assembly1_f  TM=5.472E-01  e=7.681E+00  Saccharomyces cerevisiae S288C
  7ui9-assembly1_t  TM=5.024E-01  e=5.581E+00  Saccharomyces cerevisiae S288C
  2hzm-assembly2_C  TM=5.196E-01  e=9.011E+00  Saccharomyces cerevisiae
  3hdj-assembly1_B  TM=2.950E-01  e=7.283E+00  Bordetella pertussis

Secondary structure (DSSP, 8-state):
----------------------------------PPPPEEEEEEEEEEEEE--S-TT-EEE-TTSSSEEEEGGG-TTPPEEEEEEEEEEETTEEEEEEEEEETTSS-EEEEETTT-

Foldseek 3Di:
DDDDDPPDDDDDDDDDDDDDDDDDPPPDPPPPPPFFFKDWPDKAFDDWDKDAFPDQQKFFAAARNPDTQGGSVVVHPWIWTFGMWTWIDTPNDIFIWTFTATPVRPDTHTIGPVGD

Radius of gyration: 23.61 Å; Cα contacts (8 Å, |Δi|>4): 197; chains: 1; bounding box: 34×42×71 Å

Mean predicted aligned error: 13.16 Å

Organism: NCBI:txid152331

Solvent-accessible surface area (backbone atoms only — not comparable to full-atom values): 7302 Å² total; per-residue (Å²): 136,91,85,88,83,85,91,71,92,79,81,93,78,91,76,91,76,94,74,96,68,96,70,82,85,77,79,71,82,78,76,74,81,74,77,62,62,65,40,82,78,47,76,44,80,46,78,79,40,81,35,48,70,72,38,57,88,33,47,30,18,38,90,67,69,79,46,81,72,45,54,37,55,83,45,79,87,49,55,32,39,27,42,28,41,34,31,36,29,46,69,94,47,73,50,59,22,31,34,30,28,35,88,88,56,87,49,63,27,29,29,53,51,84,26,67

Sequence (116 aa):
MKLNQFLRTALVACAAVFTIGVSLSTQAPTVSASSATYKTVATTSIKKAPYHKKSSAGAIYNASHTKKVANLKTYPYTTWYATAKVTLKHGSSKALYYKVKNASGSVSGIVWNKYV